Protein AF-A0A4P7XLQ0-F1 (afdb_monomer)

Solvent-accessible surface area (backbone atoms only — not comparable to full-atom values): 9937 Å² total; per-resid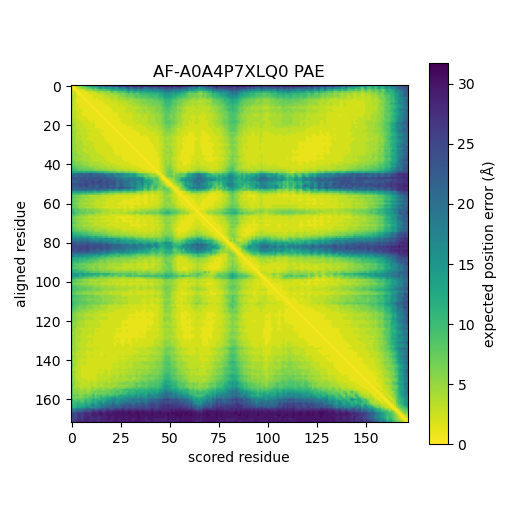ue (Å²): 116,65,70,57,54,50,52,53,50,53,53,48,44,53,52,52,49,54,48,44,53,54,49,52,54,51,50,49,52,54,42,42,54,42,33,49,54,47,52,52,57,50,57,75,38,64,42,92,86,36,90,63,52,70,69,38,72,48,66,48,56,46,77,54,96,94,43,78,45,77,49,46,29,42,46,46,76,41,77,45,96,78,80,74,82,46,67,46,78,47,77,42,80,53,84,66,85,39,95,50,42,72,55,72,74,83,52,71,86,52,42,84,77,46,47,63,50,50,53,55,40,47,55,53,47,24,52,49,46,48,54,49,52,53,41,53,49,53,45,51,52,41,55,52,51,51,54,53,52,53,50,53,50,53,57,47,53,52,50,56,50,45,63,72,69,62,72,68,79,81,81,132

Radius of gyration: 26.68 Å; Cα contacts (8 Å, |Δi|>4): 165; chains: 1; bounding box: 75×33×70 Å

Organism: NCBI:txid2259620

Secondary structure (DSSP, 8-state):
-HHHHHHHHHHHHHHHHHHHHHHHHHHHHHHHHHHHHHHHHHHHT--TTSTTPSP-EEEEEEEETTEEEEEEEEEEEEEPSSSS-PEEEEEEEPP--SSSS--GGGGTT--TTHHHHHHHHHHHHHHHHHHHHHHHHHHHHHHHHHHHHHHHHHHHHHHHHHHHTT-PPPP-

pLDDT: mean 87.75, std 12.36, range [46.69, 98.62]

Mean predicted aligned error: 7.62 Å

Structure (mmCIF, N/CA/C/O backbone):
data_AF-A0A4P7XLQ0-F1
#
_entry.id   AF-A0A4P7XLQ0-F1
#
loop_
_atom_site.group_PDB
_atom_site.id
_atom_site.type_symbol
_atom_site.label_atom_id
_atom_site.label_alt_id
_atom_site.label_comp_id
_atom_site.label_asym_id
_atom_site.label_entity_id
_atom_site.label_seq_id
_atom_site.pdbx_PDB_ins_code
_atom_site.Cartn_x
_atom_site.Cartn_y
_atom_site.Cartn_z
_atom_site.occupancy
_atom_site.B_iso_or_equiv
_atom_site.auth_seq_id
_atom_site.auth_comp_id
_atom_site.auth_asym_id
_atom_site.auth_atom_id
_atom_site.pdbx_PDB_model_num
ATOM 1 N N . MET A 1 1 ? -18.162 -3.224 39.087 1.00 55.09 1 MET A N 1
ATOM 2 C CA . MET A 1 1 ? -17.594 -4.209 38.129 1.00 55.09 1 MET A CA 1
ATOM 3 C C . MET A 1 1 ? -17.728 -3.712 36.685 1.00 55.09 1 MET A C 1
ATOM 5 O O . MET A 1 1 ? -16.783 -3.842 35.920 1.00 55.09 1 MET A O 1
ATOM 9 N N . THR A 1 2 ? -18.842 -3.053 36.358 1.00 66.94 2 THR A N 1
ATOM 10 C CA . THR A 1 2 ? -19.177 -2.385 35.085 1.00 66.94 2 THR A CA 1
ATOM 11 C C . THR A 1 2 ? -18.195 -1.288 34.651 1.00 66.94 2 THR A C 1
ATOM 13 O O . THR A 1 2 ? -17.683 -1.356 33.541 1.00 66.94 2 THR A O 1
ATOM 16 N N . VAL A 1 3 ? -17.823 -0.354 35.540 1.00 73.50 3 VAL A N 1
ATOM 17 C CA . VAL A 1 3 ? -16.858 0.731 35.225 1.00 73.50 3 VAL A CA 1
ATOM 18 C C . VAL A 1 3 ? -15.494 0.192 34.772 1.00 73.50 3 VAL A C 1
ATOM 20 O O . VAL A 1 3 ? -14.871 0.722 33.854 1.00 73.50 3 VAL A O 1
ATOM 23 N N . ARG A 1 4 ? -15.037 -0.906 35.387 1.00 81.44 4 ARG A N 1
ATOM 24 C CA . ARG A 1 4 ? -13.774 -1.554 35.017 1.00 81.44 4 ARG A CA 1
ATOM 25 C C . ARG A 1 4 ? -13.866 -2.207 33.636 1.00 81.44 4 ARG A C 1
ATOM 27 O O . ARG A 1 4 ? -12.984 -1.991 32.821 1.00 81.44 4 ARG A O 1
ATOM 34 N N . ALA A 1 5 ? -14.952 -2.929 33.356 1.00 83.88 5 ALA A N 1
ATOM 35 C CA . ALA A 1 5 ? -15.174 -3.563 32.055 1.00 83.88 5 ALA A CA 1
ATOM 36 C C . ALA A 1 5 ? -15.283 -2.543 30.904 1.00 83.88 5 ALA A C 1
ATOM 38 O O . ALA A 1 5 ? -14.759 -2.784 29.813 1.00 83.88 5 ALA A O 1
ATOM 39 N N . TYR A 1 6 ? -15.917 -1.393 31.155 1.00 84.38 6 TYR A N 1
ATOM 40 C CA . TYR A 1 6 ? -15.974 -0.280 30.206 1.00 84.38 6 TYR A CA 1
ATOM 41 C C . TYR A 1 6 ? -14.576 0.280 29.912 1.00 84.38 6 TYR A C 1
ATOM 43 O O . TYR A 1 6 ? -14.158 0.329 28.756 1.00 84.38 6 TYR A O 1
ATOM 51 N N . SER A 1 7 ? -13.825 0.621 30.964 1.00 86.31 7 SER A N 1
ATOM 52 C CA . SER A 1 7 ? -12.460 1.149 30.847 1.00 86.31 7 SER A CA 1
ATOM 53 C C . SER A 1 7 ? -11.524 0.178 30.115 1.00 86.31 7 SER A C 1
ATOM 55 O O . SER A 1 7 ? -10.802 0.574 29.199 1.00 86.31 7 SER A O 1
ATOM 57 N N . ASP A 1 8 ? -11.597 -1.118 30.433 1.00 91.88 8 ASP A N 1
ATOM 58 C CA . ASP A 1 8 ? -10.804 -2.155 29.765 1.00 91.88 8 ASP A CA 1
ATOM 59 C C . ASP A 1 8 ? -11.144 -2.252 28.262 1.00 91.88 8 ASP A C 1
ATOM 61 O O . ASP A 1 8 ? -10.248 -2.374 27.420 1.00 91.88 8 ASP A O 1
ATOM 65 N N . SER A 1 9 ? -12.428 -2.133 27.904 1.00 92.12 9 SER A N 1
ATOM 66 C CA . SER A 1 9 ? -12.890 -2.148 26.506 1.00 92.12 9 SER A CA 1
ATOM 67 C C . SER A 1 9 ? -12.425 -0.911 25.730 1.00 92.12 9 SER A C 1
ATOM 69 O O . SER A 1 9 ? -11.970 -1.022 24.589 1.00 92.12 9 SER A O 1
ATOM 71 N N . GLU A 1 10 ? -12.475 0.265 26.356 1.00 89.88 10 GLU A N 1
ATOM 72 C CA . GLU A 1 10 ? -11.985 1.515 25.773 1.00 89.88 10 GLU A CA 1
ATOM 73 C C . GLU A 1 10 ? -10.467 1.457 25.526 1.00 89.88 10 GLU A C 1
ATOM 75 O O . GLU A 1 10 ? -9.981 1.802 24.442 1.00 89.88 10 GLU A O 1
ATOM 80 N N . LEU A 1 11 ? -9.703 0.963 26.508 1.00 92.62 11 LEU A N 1
ATOM 81 C CA . LEU A 1 11 ? -8.258 0.764 26.385 1.00 92.62 11 LEU A CA 1
ATOM 82 C C . LEU A 1 11 ? -7.916 -0.207 25.252 1.00 92.62 11 LEU A C 1
ATOM 84 O O . LEU A 1 11 ? -7.006 0.069 24.462 1.00 92.62 11 LEU A O 1
ATOM 88 N N . PHE A 1 12 ? -8.662 -1.308 25.134 1.00 94.31 12 PHE A N 1
ATOM 89 C CA . PHE A 1 12 ? -8.501 -2.267 24.047 1.00 94.31 12 PHE A CA 1
ATOM 90 C C . PHE A 1 12 ? -8.724 -1.616 22.674 1.00 94.31 12 PHE A C 1
ATOM 92 O O . PHE A 1 12 ? -7.849 -1.702 21.808 1.00 94.31 12 PHE A O 1
ATOM 99 N N . LEU A 1 13 ? -9.839 -0.905 22.473 1.00 93.56 13 LEU A N 1
ATOM 100 C CA . LEU A 1 13 ? -10.151 -0.255 21.193 1.00 93.56 13 LEU A CA 1
ATOM 101 C C . LEU A 1 13 ? -9.100 0.797 20.810 1.00 93.56 13 LEU A C 1
ATOM 103 O O . LEU A 1 13 ? -8.630 0.816 19.666 1.00 93.56 13 LEU A O 1
ATOM 107 N N . LYS A 1 14 ? -8.646 1.608 21.775 1.00 90.88 14 LYS A N 1
ATOM 108 C CA . LYS A 1 14 ? -7.555 2.576 21.571 1.00 90.88 14 LYS A CA 1
ATOM 109 C C . LYS A 1 14 ? -6.250 1.885 21.178 1.00 90.88 14 LYS A C 1
ATOM 111 O O . LYS A 1 14 ? -5.543 2.369 20.287 1.00 90.88 14 LYS A O 1
ATOM 116 N N . ALA A 1 15 ? -5.919 0.761 21.814 1.00 94.75 15 ALA A N 1
ATOM 117 C CA . ALA A 1 15 ? -4.728 -0.015 21.487 1.00 94.75 15 ALA A CA 1
ATOM 118 C C . ALA A 1 15 ? -4.804 -0.601 20.070 1.00 94.75 15 ALA A C 1
ATOM 120 O O . ALA A 1 15 ? -3.839 -0.480 19.312 1.00 94.75 15 ALA A O 1
ATOM 121 N N . VAL A 1 16 ? -5.944 -1.175 19.673 1.00 94.94 16 VAL A N 1
ATOM 122 C CA . VAL A 1 16 ? -6.137 -1.694 18.309 1.00 94.94 16 VAL A CA 1
ATOM 123 C C . VAL A 1 16 ? -6.023 -0.564 17.286 1.00 94.94 16 VAL A C 1
ATOM 125 O O . VAL A 1 16 ? -5.239 -0.677 16.343 1.00 94.94 16 VAL A O 1
ATOM 128 N N . HIS A 1 17 ? -6.702 0.568 17.499 1.00 91.50 17 HIS A N 1
ATOM 129 C CA . HIS A 1 17 ? -6.629 1.717 16.594 1.00 91.50 17 HIS A CA 1
ATOM 130 C C . HIS A 1 17 ? -5.182 2.203 16.392 1.00 91.50 17 HIS A C 1
ATOM 132 O O . HIS A 1 17 ? -4.727 2.340 15.252 1.00 91.50 17 HIS A O 1
ATOM 138 N N . ARG A 1 18 ? -4.420 2.388 17.480 1.00 92.00 18 ARG A N 1
ATOM 139 C CA . ARG A 1 18 ? -2.997 2.776 17.416 1.00 92.00 18 ARG A CA 1
ATOM 140 C C . ARG A 1 18 ? -2.153 1.761 16.645 1.00 92.00 18 ARG A C 1
ATOM 142 O O . ARG A 1 18 ? -1.339 2.160 15.811 1.00 92.00 18 ARG A O 1
ATOM 149 N N . ASN A 1 19 ? -2.373 0.466 16.871 1.00 94.56 19 ASN A N 1
ATOM 150 C CA . ASN A 1 19 ? -1.659 -0.585 16.149 1.00 94.56 19 ASN A CA 1
ATOM 151 C C . ASN A 1 19 ? -1.973 -0.575 14.645 1.00 94.56 19 ASN A C 1
ATOM 153 O O . ASN A 1 19 ? -1.054 -0.741 13.849 1.00 94.56 19 ASN A O 1
ATOM 157 N N . THR A 1 20 ? -3.215 -0.284 14.233 1.00 93.06 20 THR A N 1
ATOM 158 C CA . THR A 1 20 ? -3.554 -0.191 12.796 1.00 93.06 20 THR A CA 1
ATOM 159 C C . THR A 1 20 ? -2.827 0.957 12.089 1.00 93.06 20 THR A C 1
ATOM 161 O O . THR A 1 20 ? -2.515 0.864 10.901 1.00 93.06 20 THR A O 1
ATOM 164 N N . ILE A 1 21 ? -2.538 2.055 12.798 1.00 91.38 21 ILE A N 1
ATOM 165 C CA . ILE A 1 21 ? -1.735 3.166 12.268 1.00 91.38 21 ILE A CA 1
ATOM 166 C C . ILE A 1 21 ? -0.283 2.722 12.120 1.00 91.38 21 ILE A C 1
ATOM 168 O O . ILE A 1 21 ? 0.293 2.846 11.040 1.00 91.38 21 ILE A O 1
ATOM 172 N N . LEU A 1 22 ? 0.295 2.167 13.187 1.00 94.62 22 LEU A N 1
ATOM 173 C CA . LEU A 1 22 ? 1.681 1.707 13.188 1.00 94.62 22 LEU A 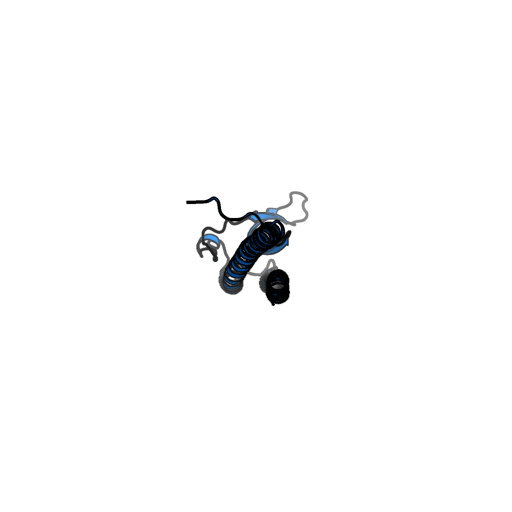CA 1
ATOM 174 C C . LEU A 1 22 ? 1.939 0.671 12.085 1.00 94.62 22 LEU A C 1
ATOM 176 O O . LEU A 1 22 ? 2.945 0.745 11.379 1.00 94.62 22 LEU A O 1
ATOM 180 N N . GLU A 1 23 ? 1.010 -0.261 11.900 1.00 95.69 23 GLU A N 1
ATOM 181 C CA . GLU A 1 23 ? 1.121 -1.299 10.883 1.00 95.69 23 GLU A CA 1
ATOM 182 C C . GLU A 1 23 ? 1.050 -0.721 9.462 1.00 95.69 23 GLU A C 1
ATOM 184 O O . GLU A 1 23 ? 1.835 -1.104 8.594 1.00 95.69 23 GLU A O 1
ATOM 189 N N . GLN A 1 24 ? 0.220 0.299 9.230 1.00 95.25 24 GLN A N 1
ATOM 190 C CA . GLN A 1 24 ? 0.198 1.010 7.951 1.00 95.25 24 GLN A CA 1
ATOM 191 C C . GLN A 1 24 ? 1.532 1.721 7.647 1.00 95.25 24 GLN A C 1
ATOM 193 O O . GLN A 1 24 ? 1.977 1.724 6.496 1.00 95.25 24 GLN A O 1
ATOM 198 N N . HIS A 1 25 ? 2.214 2.272 8.658 1.00 96.00 25 HIS A N 1
ATOM 199 C CA . HIS A 1 25 ? 3.566 2.825 8.495 1.00 96.00 25 HIS A CA 1
ATOM 200 C C . HIS A 1 25 ? 4.602 1.747 8.144 1.00 96.00 25 HIS A C 1
ATOM 202 O O . HIS A 1 25 ? 5.470 1.979 7.300 1.00 96.00 25 HIS A O 1
ATOM 208 N N . ARG A 1 26 ? 4.497 0.549 8.731 1.00 97.56 26 ARG A N 1
ATOM 209 C CA . ARG A 1 26 ? 5.357 -0.592 8.371 1.00 97.56 26 ARG A CA 1
ATOM 210 C C . ARG A 1 26 ? 5.102 -1.051 6.937 1.00 97.56 26 ARG A C 1
ATOM 212 O O . ARG A 1 26 ? 6.053 -1.262 6.188 1.00 97.56 26 ARG A O 1
ATOM 219 N N . TYR A 1 27 ? 3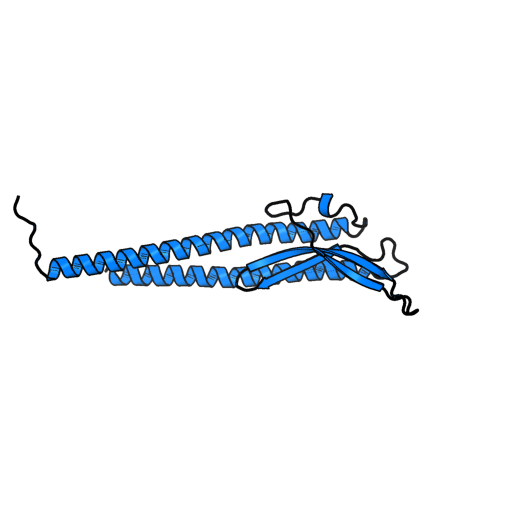.841 -1.117 6.510 1.00 98.00 27 TYR A N 1
ATOM 220 C CA . TYR A 1 27 ? 3.491 -1.417 5.118 1.00 98.00 27 TYR A CA 1
ATOM 221 C C . TYR A 1 27 ? 4.030 -0.366 4.153 1.00 98.00 27 TYR A C 1
ATOM 223 O O . TYR A 1 27 ? 4.542 -0.719 3.092 1.00 98.00 27 TYR A O 1
ATOM 231 N N . PHE A 1 28 ? 3.970 0.915 4.526 1.00 98.31 28 PHE A N 1
ATOM 232 C CA . PHE A 1 28 ? 4.575 1.985 3.740 1.00 98.31 28 PHE A CA 1
ATOM 233 C C . PHE A 1 28 ? 6.086 1.791 3.579 1.00 98.31 28 PHE A C 1
ATOM 235 O O . PHE A 1 28 ? 6.576 1.849 2.453 1.00 98.31 28 PHE A O 1
ATOM 242 N N . TYR A 1 29 ? 6.806 1.485 4.661 1.00 98.31 29 TYR A N 1
ATOM 243 C CA . TYR A 1 29 ? 8.238 1.192 4.594 1.00 98.31 29 TYR A CA 1
ATOM 244 C C . TYR A 1 29 ? 8.535 0.034 3.628 1.00 98.31 29 TYR A C 1
ATOM 246 O O . TYR A 1 29 ? 9.361 0.176 2.728 1.00 98.31 29 TYR A O 1
ATOM 254 N N . ILE A 1 30 ? 7.809 -1.085 3.735 1.00 98.50 30 ILE A N 1
ATOM 255 C CA . ILE A 1 30 ? 7.981 -2.234 2.829 1.00 98.50 30 ILE A CA 1
ATOM 256 C C . ILE A 1 30 ? 7.680 -1.828 1.375 1.00 98.50 30 ILE A C 1
ATOM 258 O O . ILE A 1 30 ? 8.441 -2.166 0.467 1.00 98.50 30 ILE A O 1
ATOM 262 N N . ALA A 1 31 ? 6.620 -1.049 1.141 1.00 98.62 31 ALA A N 1
ATOM 263 C CA . ALA A 1 31 ? 6.288 -0.537 -0.186 1.00 98.62 31 ALA A CA 1
ATOM 264 C C . ALA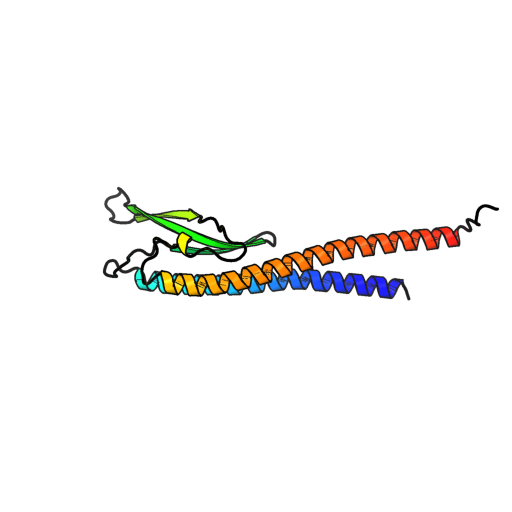 A 1 31 ? 7.399 0.361 -0.760 1.00 98.62 31 ALA A C 1
ATOM 266 O O . ALA A 1 31 ? 7.679 0.293 -1.958 1.00 98.62 31 ALA A O 1
ATOM 267 N N . GLN A 1 32 ? 8.065 1.170 0.071 1.00 98.50 32 GLN A N 1
ATOM 268 C CA . GLN A 1 32 ? 9.225 1.958 -0.353 1.00 98.50 32 GLN A CA 1
ATOM 269 C C . GLN A 1 32 ? 10.398 1.061 -0.747 1.00 98.50 32 GLN A C 1
ATOM 271 O O . GLN A 1 32 ? 10.983 1.285 -1.801 1.00 98.50 32 GLN A O 1
ATOM 276 N N . ARG A 1 33 ? 10.683 -0.008 0.009 1.00 98.56 33 ARG A N 1
ATOM 277 C CA . ARG A 1 33 ? 11.735 -0.974 -0.357 1.00 98.56 33 ARG A CA 1
ATOM 278 C C . ARG A 1 33 ? 11.460 -1.662 -1.697 1.00 98.56 33 ARG A C 1
ATOM 280 O O . ARG A 1 33 ? 12.384 -1.854 -2.483 1.00 98.56 33 ARG A O 1
ATOM 287 N N . LEU A 1 34 ? 10.197 -1.966 -1.999 1.00 98.56 34 LEU A N 1
ATOM 288 C CA . LEU A 1 34 ? 9.789 -2.486 -3.312 1.00 98.56 34 LEU A CA 1
ATOM 289 C C . LEU A 1 34 ? 9.969 -1.450 -4.436 1.00 98.56 34 LEU A C 1
ATOM 291 O O . LEU A 1 34 ? 10.376 -1.812 -5.542 1.00 98.56 34 LEU A O 1
ATOM 295 N N . CYS A 1 35 ? 9.702 -0.167 -4.159 1.00 98.44 35 CYS A N 1
ATOM 296 C CA . CYS A 1 35 ? 10.005 0.916 -5.098 1.00 98.44 35 CYS A CA 1
ATOM 297 C C . CYS A 1 35 ? 11.514 1.037 -5.334 1.00 98.44 35 CYS A C 1
ATOM 299 O O . CYS A 1 35 ? 11.939 1.151 -6.479 1.00 98.44 35 CYS A O 1
ATOM 301 N N . ASP A 1 36 ? 12.319 1.006 -4.271 1.00 98.31 36 ASP A N 1
ATOM 302 C CA . ASP A 1 36 ? 13.778 1.107 -4.350 1.00 98.31 36 ASP A CA 1
ATOM 303 C C . ASP A 1 36 ? 14.357 -0.018 -5.207 1.00 98.31 36 ASP A C 1
ATOM 305 O O . ASP A 1 36 ? 15.171 0.250 -6.090 1.00 98.31 36 ASP A O 1
ATOM 309 N N . PHE A 1 37 ? 13.882 -1.251 -4.996 1.00 97.38 37 PHE A N 1
ATOM 310 C CA . PHE A 1 37 ? 14.234 -2.404 -5.821 1.00 97.38 37 PHE A CA 1
ATOM 311 C C . PHE A 1 37 ? 13.945 -2.141 -7.305 1.00 97.38 37 PHE A C 1
ATOM 313 O O . PHE A 1 37 ? 14.844 -2.283 -8.134 1.00 97.38 37 PHE A O 1
ATOM 320 N N . PHE A 1 38 ? 12.729 -1.695 -7.645 1.00 97.00 38 PHE A N 1
ATOM 321 C CA . PHE A 1 38 ? 12.373 -1.362 -9.028 1.00 97.00 38 PHE A CA 1
ATOM 322 C C . PHE A 1 38 ? 13.307 -0.290 -9.606 1.00 97.00 38 PHE A C 1
ATOM 324 O O . PHE A 1 38 ? 13.851 -0.446 -10.700 1.00 97.00 38 PHE A O 1
ATOM 331 N N . TRP A 1 39 ? 13.533 0.795 -8.859 1.00 95.06 39 TRP A N 1
ATOM 332 C CA . TRP A 1 39 ? 14.366 1.910 -9.305 1.00 95.06 39 TRP A CA 1
ATOM 333 C C . TRP A 1 39 ? 15.841 1.542 -9.434 1.00 95.06 39 TRP A C 1
ATOM 335 O O . TRP A 1 39 ? 16.538 2.106 -10.277 1.00 95.06 39 TRP A O 1
ATOM 345 N N . GLU A 1 40 ? 16.334 0.594 -8.644 1.00 94.00 40 GLU A N 1
ATOM 346 C CA . GLU A 1 40 ? 17.669 0.037 -8.813 1.00 94.00 40 GLU A CA 1
ATOM 347 C C . GLU A 1 40 ? 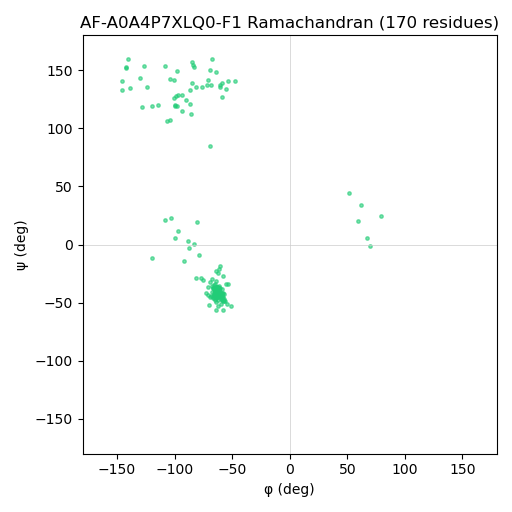17.799 -0.713 -10.143 1.00 94.00 40 GLU 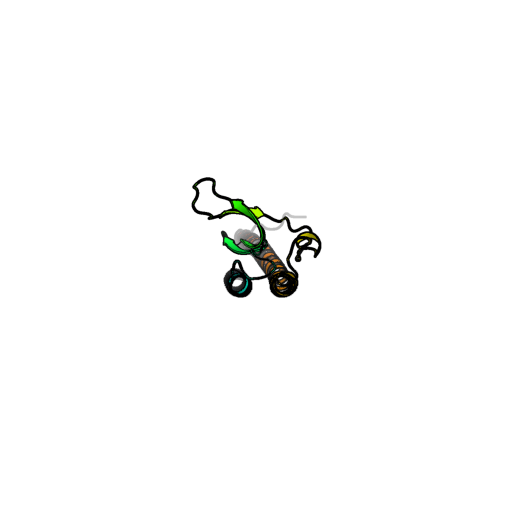A C 1
ATOM 349 O O . GLU A 1 40 ? 18.736 -0.438 -10.894 1.00 94.00 40 GLU A O 1
ATOM 354 N N . GLN A 1 41 ? 16.840 -1.581 -10.481 1.00 92.19 41 GLN A N 1
ATOM 355 C CA . GLN A 1 41 ? 16.846 -2.277 -11.774 1.00 92.19 41 GLN A CA 1
ATOM 356 C C . GLN A 1 41 ? 16.686 -1.296 -12.939 1.00 92.19 41 GLN A C 1
ATOM 358 O O . GLN A 1 41 ? 17.425 -1.378 -13.918 1.00 92.19 41 GLN A O 1
ATOM 363 N N . ASN A 1 42 ? 15.797 -0.308 -12.805 1.00 90.44 42 ASN A N 1
ATOM 364 C CA . ASN A 1 42 ? 15.626 0.746 -13.802 1.00 90.44 42 ASN A CA 1
ATOM 365 C C . ASN A 1 42 ? 16.932 1.524 -14.027 1.00 90.44 42 ASN A C 1
ATOM 367 O O . ASN A 1 42 ? 17.303 1.776 -15.168 1.00 90.44 42 ASN A O 1
ATOM 371 N N . ARG A 1 43 ? 17.679 1.852 -12.960 1.00 87.94 43 ARG A N 1
ATOM 372 C CA . ARG A 1 43 ? 18.983 2.533 -13.063 1.00 87.94 43 ARG A CA 1
ATOM 373 C C . ARG A 1 43 ? 20.040 1.714 -13.801 1.00 87.94 43 ARG A C 1
ATOM 375 O O . ARG A 1 43 ? 20.811 2.311 -14.546 1.00 87.94 43 ARG A O 1
ATOM 382 N N . LYS A 1 44 ? 20.060 0.388 -13.638 1.00 86.62 44 LYS A N 1
ATOM 383 C CA . LYS A 1 44 ? 20.990 -0.502 -14.363 1.00 86.62 44 LYS A CA 1
ATOM 384 C C . LYS A 1 44 ? 20.784 -0.452 -15.882 1.00 86.62 44 LYS A C 1
ATOM 386 O O . LYS A 1 44 ? 21.736 -0.651 -16.622 1.00 86.62 44 LYS A O 1
ATOM 391 N N . HIS A 1 45 ? 19.581 -0.090 -16.331 1.00 79.75 45 HIS A N 1
ATOM 392 C CA . HIS A 1 45 ? 19.203 -0.001 -17.744 1.00 79.75 45 HIS A CA 1
ATOM 393 C C . HIS A 1 45 ? 19.150 1.450 -18.268 1.00 79.75 45 HIS A C 1
ATOM 395 O O . HIS A 1 45 ? 18.464 1.733 -19.244 1.00 79.75 45 HIS A O 1
ATOM 401 N N . ARG A 1 46 ? 19.856 2.400 -17.624 1.00 71.88 46 ARG A N 1
ATOM 402 C CA . ARG A 1 46 ? 19.913 3.823 -18.036 1.00 71.88 46 ARG A CA 1
ATOM 403 C C . ARG A 1 46 ? 21.016 4.168 -19.049 1.00 71.88 46 ARG A C 1
ATOM 405 O O . ARG A 1 46 ? 21.190 5.347 -19.358 1.00 71.88 46 ARG A O 1
ATOM 412 N N . GLY A 1 47 ? 21.783 3.196 -19.535 1.00 65.81 47 GLY A N 1
ATOM 413 C CA . GLY A 1 47 ? 22.800 3.438 -20.558 1.00 65.81 47 GLY A CA 1
ATOM 414 C C . GLY A 1 47 ? 22.167 3.621 -21.938 1.00 65.81 47 GLY A C 1
ATOM 415 O O . GLY A 1 47 ? 21.322 2.828 -22.329 1.00 65.81 47 GLY A O 1
ATOM 416 N N . VAL A 1 48 ? 22.610 4.622 -22.705 1.00 61.38 48 VAL A N 1
ATOM 417 C CA . VAL A 1 48 ? 22.165 4.846 -24.102 1.00 61.38 48 VAL A CA 1
ATOM 418 C C . VAL A 1 48 ? 22.504 3.663 -25.022 1.00 61.38 48 VAL A C 1
ATOM 420 O O . VAL A 1 48 ? 21.897 3.493 -26.071 1.00 61.38 48 VAL A O 1
ATOM 423 N N . SER A 1 49 ? 23.478 2.846 -24.618 1.00 61.44 49 SER A N 1
ATOM 424 C CA . SER A 1 49 ? 23.890 1.609 -25.281 1.00 61.44 49 SER A CA 1
ATOM 425 C C . SER A 1 49 ? 23.101 0.373 -24.831 1.00 61.44 49 SER A C 1
ATOM 427 O O . SER A 1 49 ? 23.345 -0.718 -25.342 1.00 61.44 49 SER A O 1
ATOM 429 N N . THR A 1 50 ? 22.180 0.503 -23.871 1.00 57.56 50 THR A N 1
ATOM 430 C CA . THR A 1 50 ? 21.383 -0.618 -23.363 1.00 57.56 50 THR A CA 1
ATOM 431 C C . THR A 1 50 ? 20.094 -0.761 -24.186 1.00 57.56 50 THR A C 1
ATOM 433 O O . THR A 1 50 ? 19.324 0.197 -24.271 1.00 57.56 50 THR A O 1
ATOM 436 N N . PRO A 1 51 ? 19.811 -1.935 -24.784 1.00 55.19 51 PRO A N 1
ATOM 437 C CA . PRO A 1 51 ? 18.529 -2.190 -25.440 1.00 55.19 51 PRO A CA 1
ATOM 438 C C . PRO A 1 51 ? 17.348 -1.958 -24.482 1.00 55.19 51 PRO A C 1
ATOM 440 O O . PRO A 1 51 ? 17.375 -2.410 -23.338 1.00 55.19 51 PRO A O 1
ATOM 443 N N . GLY A 1 52 ? 16.311 -1.249 -24.939 1.00 61.41 52 GLY A N 1
ATOM 444 C CA . GLY A 1 52 ? 15.170 -0.870 -24.093 1.00 61.41 52 GLY A CA 1
ATOM 445 C C . GLY A 1 52 ? 15.427 0.341 -23.186 1.00 61.41 52 GLY A C 1
ATOM 446 O O . GLY A 1 52 ? 14.805 0.464 -22.129 1.00 61.41 52 GLY A O 1
ATOM 447 N N . TYR A 1 53 ? 16.371 1.207 -23.570 1.00 68.06 53 TYR A N 1
ATOM 448 C CA . TYR A 1 53 ? 16.562 2.524 -22.971 1.00 68.06 53 TYR A CA 1
ATOM 449 C C . TYR A 1 53 ? 15.645 3.583 -23.613 1.00 68.06 53 TYR A C 1
ATOM 451 O O . TYR A 1 53 ? 15.591 3.661 -24.843 1.00 68.06 53 TYR A O 1
ATOM 459 N N . PRO A 1 54 ? 15.047 4.493 -22.819 1.00 73.38 54 PRO A N 1
ATOM 460 C CA . PRO A 1 54 ? 14.907 4.459 -21.360 1.00 73.38 54 PRO A CA 1
ATOM 461 C C . PRO A 1 54 ? 13.710 3.606 -20.909 1.00 73.38 54 PRO A C 1
ATOM 463 O O . PRO A 1 54 ? 12.696 3.538 -21.592 1.00 73.38 54 PRO A O 1
ATOM 466 N N . GLY A 1 55 ? 13.777 3.042 -19.697 1.00 84.31 55 GLY A N 1
ATOM 467 C CA . GLY A 1 55 ? 12.610 2.411 -19.073 1.00 84.31 55 GLY A CA 1
ATOM 468 C C . GLY A 1 55 ? 11.456 3.398 -18.908 1.00 84.31 55 GLY A C 1
ATOM 469 O O . GLY A 1 55 ? 11.625 4.480 -18.328 1.00 84.31 55 GLY A O 1
ATOM 470 N N . HIS A 1 56 ? 10.285 3.020 -19.409 1.00 90.31 56 HIS A N 1
ATOM 471 C CA . HIS A 1 56 ? 9.113 3.877 -19.451 1.00 90.31 56 HIS A CA 1
ATOM 472 C C . HIS A 1 56 ? 8.223 3.736 -18.224 1.00 90.31 56 HIS A C 1
ATOM 474 O O . HIS A 1 56 ? 7.396 4.606 -17.993 1.00 90.31 56 HIS A O 1
ATOM 480 N N . TYR A 1 57 ? 8.372 2.713 -17.391 1.00 95.62 57 TYR A N 1
ATOM 481 C CA . TYR A 1 57 ? 7.528 2.577 -16.207 1.00 95.62 57 TYR A CA 1
ATOM 482 C C . TYR A 1 57 ? 8.209 3.107 -14.947 1.00 95.62 57 TYR A C 1
ATOM 484 O O . TYR A 1 57 ? 9.431 3.099 -14.792 1.00 95.62 57 TYR A O 1
ATOM 492 N N . GLY A 1 58 ? 7.389 3.603 -14.027 1.00 96.12 58 GLY A N 1
ATOM 493 C CA . GLY A 1 58 ? 7.802 4.006 -12.694 1.00 96.12 58 GLY A CA 1
ATOM 494 C C . GLY A 1 58 ? 6.745 3.651 -11.663 1.00 96.12 58 GLY A C 1
ATOM 495 O O . GLY A 1 58 ? 5.552 3.608 -11.962 1.00 96.12 58 GLY A O 1
ATOM 496 N N . CYS A 1 59 ? 7.184 3.418 -10.432 1.00 97.81 59 CYS A N 1
ATOM 497 C CA . CYS A 1 59 ? 6.301 3.170 -9.302 1.00 97.81 59 CYS A CA 1
ATOM 498 C C . CYS A 1 59 ? 6.598 4.103 -8.131 1.00 97.81 59 CYS A C 1
ATOM 500 O O . CYS A 1 59 ? 7.727 4.576 -7.946 1.00 97.81 59 CYS A O 1
ATOM 502 N N . ARG A 1 60 ? 5.574 4.341 -7.309 1.00 97.56 60 ARG A N 1
ATOM 503 C CA . ARG A 1 60 ? 5.686 5.114 -6.073 1.00 97.56 60 ARG A CA 1
ATOM 504 C C . ARG A 1 60 ? 4.743 4.572 -5.003 1.00 97.56 60 ARG A C 1
ATOM 506 O O . ARG A 1 60 ? 3.587 4.254 -5.280 1.00 97.56 60 ARG A O 1
ATOM 513 N N . ALA A 1 61 ? 5.243 4.552 -3.773 1.00 98.12 61 ALA A N 1
ATOM 514 C CA . ALA A 1 61 ? 4.450 4.436 -2.562 1.00 98.12 61 ALA A CA 1
ATOM 515 C C . ALA A 1 61 ? 4.278 5.823 -1.926 1.00 98.12 61 ALA A C 1
ATOM 517 O O . ALA A 1 61 ? 5.209 6.633 -1.923 1.00 98.12 61 ALA A O 1
ATOM 518 N N . ARG A 1 62 ? 3.095 6.105 -1.384 1.00 97.19 62 ARG A N 1
ATOM 519 C CA . ARG A 1 62 ? 2.772 7.346 -0.676 1.00 97.19 62 ARG A CA 1
ATOM 520 C C . ARG A 1 62 ? 1.937 7.018 0.552 1.00 97.19 62 ARG A C 1
ATOM 522 O O . ARG A 1 62 ? 0.974 6.271 0.445 1.00 97.19 62 ARG A O 1
ATOM 529 N N . LEU A 1 63 ? 2.274 7.623 1.683 1.00 96.69 63 LEU A N 1
ATOM 530 C CA . LEU A 1 63 ? 1.437 7.639 2.874 1.00 96.69 63 LEU A CA 1
ATOM 531 C C . LEU A 1 63 ? 1.115 9.097 3.202 1.00 96.69 63 LEU A C 1
ATOM 533 O O . LEU A 1 63 ? 2.025 9.902 3.394 1.00 96.69 63 LEU A O 1
ATOM 537 N N . ARG A 1 64 ? -0.169 9.454 3.203 1.00 93.88 64 ARG A N 1
ATOM 538 C CA . ARG A 1 64 ? -0.642 10.793 3.574 1.00 93.88 64 ARG A CA 1
ATOM 539 C C . ARG A 1 64 ? -1.985 10.667 4.274 1.00 93.88 64 ARG A C 1
ATOM 541 O O . ARG A 1 64 ? -2.844 9.969 3.756 1.00 93.88 64 ARG A O 1
ATOM 548 N N . ASP A 1 65 ? -2.168 11.337 5.409 1.00 89.06 65 ASP A N 1
ATOM 549 C CA . ASP A 1 65 ? -3.451 11.389 6.126 1.00 89.06 65 ASP A CA 1
ATOM 550 C C . ASP A 1 65 ? -4.047 9.982 6.372 1.00 89.06 65 ASP A C 1
ATOM 552 O O . ASP A 1 65 ? -5.222 9.732 6.122 1.00 89.06 65 ASP A O 1
ATOM 556 N N . ASN A 1 66 ? -3.209 9.024 6.804 1.00 85.19 66 ASN A N 1
ATOM 557 C CA . ASN A 1 66 ? -3.556 7.598 6.975 1.00 85.19 66 ASN A CA 1
ATOM 558 C C . ASN A 1 66 ? -4.050 6.878 5.700 1.00 85.19 66 ASN A C 1
ATOM 560 O O . ASN A 1 66 ? -4.692 5.824 5.756 1.00 85.19 66 ASN A O 1
ATOM 564 N N . LYS A 1 67 ? -3.744 7.433 4.526 1.00 92.69 67 LYS A N 1
ATOM 565 C CA . LYS A 1 67 ? -4.014 6.834 3.223 1.00 92.69 67 LYS A CA 1
ATOM 566 C C . LYS A 1 67 ? -2.710 6.332 2.614 1.00 92.69 67 LYS A C 1
ATOM 568 O O . LYS A 1 67 ? -1.882 7.119 2.153 1.00 92.69 67 LYS A O 1
ATOM 573 N N . LEU A 1 68 ? -2.540 5.012 2.624 1.00 96.44 68 LEU A N 1
ATOM 574 C CA . LEU A 1 68 ? -1.445 4.326 1.945 1.00 96.44 68 LEU A CA 1
ATOM 575 C C . LEU A 1 68 ? -1.823 4.028 0.487 1.00 96.44 68 LEU A C 1
ATOM 577 O O . LEU A 1 68 ? -2.781 3.307 0.207 1.00 96.44 68 LEU A O 1
ATOM 581 N N . GLU A 1 69 ? -1.041 4.556 -0.447 1.00 95.94 69 GLU A N 1
ATOM 582 C CA . GLU A 1 69 ? -1.209 4.382 -1.886 1.00 95.94 69 GLU A CA 1
ATOM 583 C C . GLU A 1 69 ? 0.069 3.812 -2.506 1.00 95.94 69 GLU A C 1
ATOM 585 O O . GLU A 1 69 ? 1.173 4.264 -2.219 1.00 95.94 69 GLU A O 1
ATOM 590 N N . MET A 1 70 ? -0.086 2.829 -3.392 1.00 97.94 70 MET A N 1
ATOM 591 C CA . MET A 1 70 ? 0.991 2.284 -4.223 1.00 97.94 70 MET A CA 1
ATOM 592 C C . MET A 1 70 ? 0.508 2.293 -5.665 1.00 97.94 70 MET A C 1
ATOM 594 O O . MET A 1 70 ? -0.493 1.632 -5.982 1.00 97.94 70 MET A O 1
ATOM 598 N N . PHE A 1 71 ? 1.191 3.028 -6.532 1.00 97.12 71 PHE A N 1
ATOM 599 C CA . PHE A 1 71 ? 0.739 3.259 -7.898 1.00 97.12 71 PHE A CA 1
ATOM 600 C C . PHE A 1 71 ? 1.876 3.238 -8.913 1.00 97.12 71 PHE A C 1
ATOM 602 O O . PHE A 1 71 ? 3.048 3.418 -8.571 1.00 97.12 71 PHE A O 1
ATOM 609 N N . TRP A 1 72 ? 1.477 3.023 -10.163 1.00 98.06 72 TRP A N 1
ATOM 610 C CA . TRP A 1 72 ? 2.344 3.029 -11.330 1.00 98.06 72 TRP A CA 1
ATOM 611 C C . TRP A 1 72 ? 2.085 4.271 -12.180 1.00 98.06 72 TRP A C 1
ATOM 613 O O . TRP A 1 72 ? 0.995 4.848 -12.169 1.00 98.06 72 TRP A O 1
ATOM 623 N N . PHE A 1 73 ? 3.105 4.685 -12.914 1.00 97.19 73 PHE A N 1
ATOM 624 C CA . PHE A 1 73 ? 3.038 5.757 -13.893 1.00 97.19 73 PHE A CA 1
ATOM 625 C C . PHE A 1 73 ? 3.901 5.418 -15.110 1.00 97.19 73 PHE A C 1
ATOM 627 O O . PHE A 1 73 ? 4.881 4.678 -15.003 1.00 97.19 73 PHE A O 1
ATOM 634 N N . TYR A 1 74 ? 3.522 5.965 -16.260 1.00 95.50 74 TYR A N 1
ATOM 635 C CA . TYR A 1 74 ? 4.255 5.870 -17.514 1.00 95.50 74 TYR A CA 1
ATOM 636 C C . TYR A 1 74 ? 5.037 7.164 -17.756 1.00 95.50 74 TYR A C 1
ATOM 638 O O . TYR A 1 74 ? 4.477 8.255 -17.737 1.00 95.50 74 TYR A O 1
ATOM 646 N N . ASN A 1 75 ? 6.333 7.050 -17.985 1.00 93.19 75 ASN A N 1
ATOM 647 C CA . ASN A 1 75 ? 7.265 8.123 -18.263 1.00 93.19 75 ASN A CA 1
ATOM 648 C C . ASN A 1 75 ? 7.403 8.302 -19.772 1.00 93.19 75 ASN A C 1
ATOM 650 O O . ASN A 1 75 ? 7.924 7.449 -20.490 1.00 93.19 75 ASN A O 1
ATOM 654 N N . GLU A 1 76 ? 6.961 9.454 -20.245 1.00 90.00 76 GLU A N 1
ATOM 655 C CA . GLU A 1 76 ? 7.197 9.928 -21.596 1.00 90.00 76 GLU A CA 1
ATOM 656 C C . GLU A 1 76 ? 8.448 10.814 -21.604 1.00 90.00 76 GLU A C 1
ATOM 658 O O . GLU A 1 76 ? 8.568 11.752 -20.810 1.00 90.00 76 GLU A O 1
ATOM 663 N N . PHE A 1 77 ? 9.384 10.521 -22.504 1.00 87.06 77 PHE A N 1
ATOM 664 C CA . PHE A 1 77 ? 10.634 11.259 -22.650 1.00 87.06 77 PHE A CA 1
ATOM 665 C C . PHE A 1 77 ? 10.532 12.161 -23.877 1.00 87.06 77 PHE A C 1
ATOM 667 O O . PHE A 1 77 ? 10.564 11.686 -25.007 1.00 87.06 77 PHE A O 1
ATOM 674 N N . LYS A 1 78 ? 10.405 13.472 -23.660 1.00 84.62 78 LYS A N 1
ATOM 675 C CA . LYS A 1 78 ? 10.394 14.473 -24.735 1.00 84.62 78 LYS A CA 1
ATOM 676 C C . LYS A 1 78 ? 11.767 15.106 -24.857 1.00 84.62 78 LYS A C 1
ATOM 678 O O . LYS A 1 78 ? 12.305 15.582 -23.858 1.00 84.62 78 LYS A O 1
ATOM 683 N N . GLN A 1 79 ? 12.334 15.129 -26.057 1.00 80.75 79 GLN A N 1
ATOM 684 C CA . GLN A 1 79 ? 13.601 15.815 -26.298 1.00 80.75 79 GLN A CA 1
ATOM 685 C C . GLN A 1 79 ? 13.467 17.304 -25.943 1.00 80.75 79 GLN A C 1
ATOM 687 O O . GLN A 1 79 ? 12.430 17.924 -26.189 1.00 80.75 79 GLN A O 1
ATOM 692 N N . LYS A 1 80 ? 14.492 17.875 -25.307 1.00 79.94 80 LYS A N 1
ATOM 693 C CA . LYS A 1 80 ? 14.552 19.318 -25.074 1.00 79.94 80 LYS A CA 1
ATOM 694 C C . LYS A 1 80 ? 15.050 20.018 -26.335 1.00 79.94 80 LYS A C 1
ATOM 696 O O . LYS A 1 80 ? 16.053 19.615 -26.915 1.00 79.94 80 LYS A O 1
ATOM 701 N N . ASN A 1 81 ? 14.391 21.115 -26.700 1.00 75.81 81 ASN A N 1
ATOM 702 C CA . ASN A 1 81 ? 14.755 21.946 -27.854 1.00 75.81 81 ASN A CA 1
ATOM 703 C C . ASN A 1 81 ? 15.922 22.913 -27.553 1.00 75.81 81 ASN A C 1
ATOM 705 O O . ASN A 1 81 ? 16.089 23.910 -28.243 1.00 75.81 81 ASN A O 1
ATOM 709 N N . ASP A 1 82 ? 16.711 22.652 -26.506 1.00 79.56 82 ASP A N 1
ATOM 710 C CA . ASP A 1 82 ? 17.793 23.519 -26.014 1.00 79.56 82 ASP A CA 1
ATOM 711 C C . ASP A 1 82 ? 19.183 23.112 -26.542 1.00 79.56 82 ASP A C 1
ATOM 713 O O . ASP A 1 82 ? 20.201 23.563 -26.024 1.00 79.56 82 ASP A O 1
ATOM 717 N N . GLY A 1 83 ? 19.242 22.213 -27.531 1.00 68.94 83 GLY A N 1
ATOM 718 C CA . GLY A 1 83 ? 20.493 21.707 -28.108 1.00 68.94 83 GLY A CA 1
ATOM 719 C C . GLY A 1 83 ? 21.315 20.802 -27.178 1.00 68.94 83 GLY A C 1
ATOM 720 O O . GLY A 1 83 ? 22.340 20.277 -27.597 1.00 68.94 83 GLY A O 1
ATOM 721 N N . SER A 1 84 ? 20.872 20.561 -25.935 1.00 72.88 84 SER A N 1
ATOM 722 C CA . SER A 1 84 ? 21.643 19.807 -24.932 1.00 72.88 84 SER A CA 1
ATOM 723 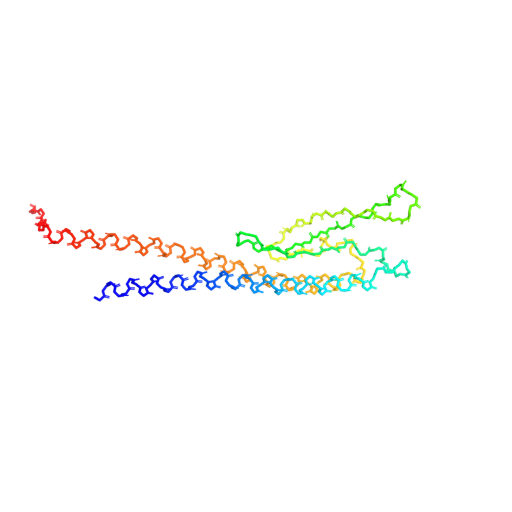C C . SER A 1 84 ? 21.601 18.284 -25.104 1.00 72.88 84 SER A C 1
ATOM 725 O O . SER A 1 84 ? 22.273 17.566 -24.363 1.00 72.88 84 SER A O 1
ATOM 727 N N . GLY A 1 85 ? 20.749 17.775 -26.002 1.00 69.06 85 GLY A N 1
ATOM 728 C CA . GLY A 1 85 ? 20.485 16.339 -26.160 1.00 69.06 85 GLY A CA 1
ATOM 729 C C . GLY A 1 85 ? 19.765 15.691 -24.966 1.00 69.06 85 GLY A C 1
ATOM 730 O O . GLY A 1 85 ? 19.578 14.475 -24.937 1.00 69.06 85 GLY A O 1
ATOM 731 N N . LYS A 1 86 ? 19.350 16.476 -23.961 1.00 74.88 86 LYS A N 1
ATOM 732 C CA . LYS A 1 86 ? 18.659 15.975 -22.764 1.00 74.88 86 LYS A CA 1
ATOM 733 C C . LYS A 1 86 ? 17.161 15.817 -23.018 1.00 74.88 86 LYS A C 1
ATOM 735 O O . LYS A 1 86 ? 16.564 16.531 -23.817 1.00 74.88 86 LYS A O 1
ATOM 740 N N . HIS A 1 87 ? 16.534 14.920 -22.263 1.00 78.88 87 HIS A N 1
ATOM 741 C CA . HIS A 1 87 ? 15.090 14.700 -22.305 1.00 78.88 87 HIS A CA 1
ATOM 742 C C . HIS A 1 87 ? 14.403 15.336 -21.087 1.00 78.88 87 HIS A C 1
ATOM 744 O O . HIS A 1 87 ? 14.929 15.325 -19.971 1.00 78.88 87 HIS A O 1
ATOM 750 N N . ARG A 1 88 ? 13.210 15.897 -21.291 1.00 84.94 88 ARG A N 1
ATOM 751 C CA . ARG A 1 88 ? 12.228 16.183 -20.243 1.00 84.94 88 ARG A CA 1
ATOM 752 C C . ARG A 1 88 ? 11.383 14.931 -20.027 1.00 84.94 88 ARG A C 1
ATOM 754 O O . ARG A 1 88 ? 10.876 14.364 -20.989 1.00 84.94 88 ARG A O 1
ATOM 761 N N . VAL A 1 89 ? 11.195 14.544 -18.770 1.00 87.19 89 VAL A N 1
ATOM 762 C CA . VAL A 1 89 ? 10.325 13.421 -18.400 1.00 87.19 89 VAL A CA 1
ATOM 763 C C . VAL A 1 89 ? 8.953 13.950 -17.993 1.00 87.19 89 VAL A C 1
ATOM 765 O O . VAL A 1 89 ? 8.861 14.859 -17.165 1.00 87.19 89 VAL A O 1
ATOM 768 N N . ILE A 1 90 ? 7.896 13.394 -18.579 1.00 90.12 90 ILE A N 1
ATOM 769 C CA . ILE A 1 90 ? 6.500 13.626 -18.198 1.00 90.12 90 ILE A CA 1
ATOM 770 C C . ILE A 1 90 ? 5.946 12.305 -17.670 1.00 90.12 90 ILE A C 1
ATOM 772 O O . ILE A 1 90 ? 5.938 11.310 -18.388 1.00 90.12 90 ILE A O 1
ATOM 776 N N . SER A 1 91 ? 5.499 12.288 -16.416 1.00 93.44 91 SER A N 1
ATOM 777 C CA . SER A 1 91 ? 4.945 11.088 -15.782 1.00 93.44 91 SER A CA 1
ATOM 778 C C . SER A 1 91 ? 3.419 11.096 -15.836 1.00 93.44 91 SER A C 1
ATOM 780 O O . SER A 1 91 ? 2.771 11.962 -15.249 1.00 93.44 91 SER A O 1
ATOM 782 N N . HIS A 1 92 ? 2.851 10.097 -16.500 1.00 95.75 92 HIS A N 1
ATOM 783 C CA . HIS A 1 92 ? 1.419 9.878 -16.668 1.00 95.75 92 HIS A CA 1
ATOM 784 C C . HIS A 1 92 ? 0.934 8.824 -15.680 1.00 95.75 92 HIS A C 1
ATOM 786 O O . HIS A 1 92 ? 1.398 7.686 -15.706 1.00 95.75 92 HIS A O 1
ATOM 792 N N . TYR A 1 93 ? 0.008 9.186 -14.795 1.00 95.38 93 TYR A N 1
ATOM 793 C CA . TYR A 1 93 ? -0.586 8.233 -13.858 1.00 95.38 93 TYR A CA 1
ATOM 794 C C . TYR A 1 93 ? -1.315 7.107 -14.603 1.00 95.38 93 TYR A C 1
ATOM 796 O O . TYR A 1 93 ? -2.072 7.370 -15.536 1.00 95.38 93 TYR A O 1
ATOM 804 N N . ILE A 1 94 ? -1.115 5.862 -14.164 1.00 95.81 94 ILE A N 1
ATOM 805 C CA . ILE A 1 94 ? -1.830 4.706 -14.705 1.00 95.81 94 ILE A CA 1
ATOM 806 C C . ILE A 1 94 ? -2.971 4.363 -13.744 1.00 95.81 94 ILE A C 1
ATOM 808 O O . ILE A 1 94 ? -2.707 4.061 -12.578 1.00 95.81 94 ILE A O 1
ATOM 812 N N . PRO A 1 95 ? -4.238 4.385 -14.186 1.00 92.31 95 PRO A N 1
ATOM 813 C CA . PRO A 1 95 ? -5.344 3.962 -13.344 1.00 92.31 95 PRO A CA 1
ATOM 814 C C . PRO A 1 95 ? -5.282 2.454 -13.087 1.00 92.31 95 PRO A C 1
ATOM 816 O O . PRO A 1 95 ? -5.037 1.650 -13.989 1.00 92.31 95 PRO A O 1
ATOM 819 N N . ARG A 1 96 ? -5.530 2.058 -11.836 1.00 92.56 96 ARG A N 1
ATOM 820 C CA . ARG A 1 96 ? -5.679 0.648 -11.474 1.00 92.56 96 ARG A CA 1
ATOM 821 C C . ARG A 1 96 ? -7.125 0.218 -11.704 1.00 92.56 96 ARG A C 1
ATOM 823 O O . ARG A 1 96 ? -8.011 0.644 -10.975 1.00 92.56 96 ARG A O 1
ATOM 830 N N . GLU A 1 97 ? -7.341 -0.648 -12.684 1.00 85.19 97 GLU A N 1
ATOM 831 C CA . GLU A 1 97 ? -8.668 -1.212 -12.983 1.00 85.19 97 GLU A CA 1
ATOM 832 C C . GLU A 1 97 ? -9.025 -2.396 -12.063 1.00 85.19 97 GLU A C 1
ATOM 834 O O . GLU A 1 97 ? -10.191 -2.625 -11.759 1.00 85.19 97 GLU A O 1
ATOM 839 N N . GLY A 1 98 ? -8.023 -3.138 -11.578 1.00 84.50 98 GLY A N 1
ATOM 840 C CA . GLY A 1 98 ? -8.217 -4.233 -10.628 1.00 84.50 98 GLY A CA 1
ATOM 841 C C . GLY A 1 98 ? -8.276 -3.768 -9.167 1.00 84.50 98 GLY A C 1
ATOM 842 O O . GLY A 1 98 ? -7.711 -2.740 -8.784 1.00 84.50 98 GLY A O 1
ATOM 843 N N . LYS A 1 99 ? -8.908 -4.571 -8.298 1.00 90.00 99 LYS A N 1
ATOM 844 C CA . LYS A 1 99 ? -9.083 -4.234 -6.870 1.00 90.00 99 LYS A CA 1
ATOM 845 C C . LYS A 1 99 ? -7.740 -3.990 -6.166 1.00 90.00 99 LYS A C 1
ATOM 847 O O . LYS A 1 99 ? -7.492 -2.903 -5.642 1.00 90.00 99 LYS A O 1
ATOM 852 N N . TYR A 1 100 ? -6.848 -4.980 -6.225 1.00 96.12 100 TYR A N 1
ATOM 853 C CA . TYR A 1 100 ? -5.541 -4.941 -5.556 1.00 96.12 100 TYR A CA 1
ATOM 854 C C . TYR A 1 100 ? -4.351 -5.050 -6.503 1.00 96.12 100 TYR A C 1
ATOM 856 O O . TYR A 1 100 ? -3.234 -4.790 -6.069 1.00 96.12 100 TYR A O 1
ATOM 864 N N . ARG A 1 101 ? -4.568 -5.393 -7.775 1.00 95.25 101 ARG A N 1
ATOM 865 C CA . ARG A 1 101 ? -3.502 -5.597 -8.759 1.00 95.25 101 ARG A CA 1
ATOM 866 C C . ARG A 1 101 ? -3.776 -4.811 -10.037 1.00 95.25 101 ARG A C 1
ATOM 868 O O . ARG A 1 101 ? -4.925 -4.712 -10.463 1.00 95.25 101 ARG A O 1
ATOM 875 N N . TYR A 1 102 ? -2.734 -4.275 -10.655 1.00 96.44 102 TYR A N 1
ATOM 876 C CA . TYR A 1 102 ? -2.781 -3.805 -12.038 1.00 96.44 102 TYR A CA 1
ATOM 877 C C . TYR A 1 102 ? -2.843 -5.004 -12.995 1.00 96.44 102 TYR A C 1
ATOM 879 O O . TYR A 1 102 ? -2.133 -5.996 -12.819 1.00 96.44 102 TYR A O 1
ATOM 887 N N . HIS A 1 103 ? -3.688 -4.927 -14.023 1.00 93.75 103 HIS A N 1
ATOM 888 C CA . HIS A 1 103 ? -3.708 -5.943 -15.075 1.00 93.75 103 HIS A CA 1
ATOM 889 C C . HIS A 1 103 ? -2.434 -5.872 -15.919 1.00 93.75 103 HIS A C 1
ATOM 891 O O . HIS A 1 103 ? -1.908 -4.788 -16.157 1.00 93.75 103 HIS A O 1
ATOM 897 N N . LYS A 1 104 ? -1.993 -7.014 -16.465 1.00 91.38 104 LYS A N 1
ATOM 898 C CA . LYS A 1 104 ? -0.812 -7.081 -17.347 1.00 91.38 104 LYS A CA 1
ATOM 899 C C . LYS A 1 104 ? -0.897 -6.098 -18.525 1.00 91.38 104 LYS A C 1
ATOM 901 O O . LYS A 1 104 ? 0.105 -5.491 -18.879 1.00 91.38 104 LYS A O 1
ATOM 906 N N . ARG A 1 105 ? -2.104 -5.850 -19.056 1.00 93.25 105 ARG A N 1
ATOM 907 C CA . ARG A 1 105 ? -2.350 -4.878 -20.141 1.00 93.25 105 ARG A CA 1
ATOM 908 C C . ARG A 1 105 ? -1.917 -3.441 -19.822 1.00 93.25 105 ARG A C 1
ATOM 910 O O . ARG A 1 105 ? -1.561 -2.708 -20.742 1.00 93.25 105 ARG A O 1
ATOM 917 N N . ALA A 1 106 ? -1.899 -3.051 -18.544 1.00 94.94 106 ALA A N 1
ATOM 918 C CA . ALA A 1 106 ? -1.415 -1.738 -18.108 1.00 94.94 106 ALA A CA 1
ATOM 919 C C . ALA A 1 106 ? 0.087 -1.545 -18.403 1.00 94.94 106 ALA A C 1
ATOM 921 O O . ALA A 1 106 ? 0.562 -0.418 -18.545 1.00 94.94 106 ALA A O 1
ATOM 922 N N . PHE A 1 107 ? 0.816 -2.654 -18.550 1.00 95.81 107 PHE A N 1
ATOM 923 C CA . PHE A 1 107 ? 2.249 -2.720 -18.820 1.00 95.81 107 PHE A CA 1
ATOM 924 C C . PHE A 1 107 ? 2.557 -3.188 -20.250 1.00 95.81 107 PHE A C 1
ATOM 926 O O . PHE A 1 107 ? 3.647 -3.669 -20.523 1.00 95.81 107 PHE A O 1
ATOM 933 N N . SER A 1 108 ? 1.604 -3.058 -21.178 1.00 93.38 108 SER A N 1
ATOM 934 C CA . SER A 1 108 ? 1.746 -3.524 -22.570 1.00 93.38 108 SER A CA 1
ATOM 935 C C . SER A 1 108 ? 2.887 -2.869 -23.355 1.00 93.38 108 SER A C 1
ATOM 937 O O . SER A 1 108 ? 3.302 -3.411 -24.372 1.00 93.38 108 SER A O 1
ATOM 939 N N . ARG A 1 109 ? 3.393 -1.718 -22.897 1.00 91.94 109 ARG A N 1
ATOM 940 C CA . ARG A 1 109 ? 4.519 -0.995 -23.511 1.00 91.94 109 ARG A CA 1
ATOM 941 C C . ARG A 1 109 ? 5.851 -1.239 -22.801 1.00 91.94 109 ARG A C 1
ATOM 943 O O . ARG A 1 109 ? 6.815 -0.541 -23.089 1.00 91.94 109 ARG A O 1
ATOM 950 N N . ALA A 1 110 ? 5.879 -2.127 -21.811 1.00 92.62 110 ALA A N 1
ATOM 951 C CA . ALA A 1 110 ? 7.080 -2.388 -21.035 1.00 92.62 110 ALA A CA 1
ATOM 952 C C . ALA A 1 110 ? 8.102 -3.131 -21.896 1.00 92.62 110 ALA A C 1
ATOM 954 O O . ALA A 1 110 ? 7.741 -4.015 -22.673 1.00 92.62 110 ALA A O 1
ATOM 955 N N . HIS A 1 111 ? 9.376 -2.790 -21.734 1.00 90.62 111 HIS A N 1
ATOM 956 C CA . HIS A 1 111 ? 10.455 -3.564 -22.335 1.00 90.62 111 HIS A CA 1
ATOM 957 C C . HIS A 1 111 ? 10.567 -4.955 -21.695 1.00 90.62 111 HIS A C 1
ATOM 959 O O . HIS A 1 111 ? 10.150 -5.163 -20.552 1.00 90.62 111 HIS A O 1
ATOM 965 N N . ASP A 1 112 ? 11.198 -5.897 -22.399 1.00 90.69 112 ASP A N 1
ATOM 966 C CA . ASP A 1 112 ? 11.368 -7.280 -21.928 1.00 90.69 112 ASP A CA 1
ATOM 967 C C . ASP A 1 112 ? 12.044 -7.358 -20.554 1.00 90.69 112 ASP A C 1
ATOM 969 O O . ASP A 1 112 ? 11.696 -8.205 -19.735 1.00 90.69 112 ASP A O 1
ATOM 973 N N . TRP A 1 113 ? 12.972 -6.437 -20.270 1.00 89.44 113 TRP A N 1
ATOM 974 C CA . TRP A 1 113 ? 13.626 -6.338 -18.966 1.00 89.44 113 TRP A CA 1
ATOM 975 C C . TRP A 1 113 ? 12.715 -5.728 -17.887 1.00 89.44 113 TRP A C 1
ATOM 977 O O . TRP A 1 113 ? 12.848 -6.067 -16.712 1.00 89.44 113 TRP A O 1
ATOM 987 N N . GLU A 1 114 ? 11.786 -4.837 -18.258 1.00 92.88 114 GLU A N 1
ATOM 988 C CA . GLU A 1 114 ? 10.878 -4.169 -17.319 1.00 92.88 114 GLU A CA 1
ATOM 989 C C . GLU A 1 114 ? 9.822 -5.139 -16.799 1.00 92.88 114 GLU A C 1
ATOM 991 O O . GLU A 1 114 ? 9.536 -5.141 -15.604 1.00 92.88 114 GLU A O 1
ATOM 996 N N . LEU A 1 115 ? 9.263 -5.980 -17.672 1.00 94.06 115 LEU A N 1
ATOM 997 C CA . LEU A 1 115 ? 8.181 -6.909 -17.337 1.00 94.06 115 LEU A CA 1
ATOM 998 C C . LEU A 1 115 ? 8.451 -7.781 -16.095 1.00 94.06 115 LEU A C 1
ATOM 1000 O O . LEU A 1 115 ? 7.619 -7.749 -15.182 1.00 94.06 115 LEU A O 1
ATOM 1004 N N . PRO A 1 116 ? 9.573 -8.520 -15.980 1.00 95.06 116 PRO A N 1
ATOM 1005 C CA . PRO A 1 116 ? 9.834 -9.342 -14.799 1.00 95.06 116 PRO A CA 1
ATOM 1006 C C . PRO A 1 116 ? 10.014 -8.506 -13.523 1.00 95.06 116 PRO A C 1
ATOM 1008 O O . PRO A 1 116 ? 9.579 -8.923 -12.448 1.00 95.06 116 PRO A O 1
ATOM 1011 N N . VAL A 1 117 ? 10.598 -7.307 -13.622 1.00 96.50 117 VAL A N 1
ATOM 1012 C CA . VAL A 1 117 ? 10.776 -6.404 -12.471 1.00 96.50 117 VAL A CA 1
ATOM 1013 C C . VAL A 1 117 ? 9.429 -5.823 -12.032 1.00 96.50 117 VAL A C 1
ATOM 1015 O O . VAL A 1 117 ? 9.122 -5.814 -10.840 1.00 96.50 117 VAL A O 1
ATOM 1018 N N . ILE A 1 118 ? 8.596 -5.396 -12.985 1.00 97.50 118 ILE A N 1
ATOM 1019 C CA . ILE A 1 118 ? 7.226 -4.931 -12.743 1.00 97.50 118 ILE A CA 1
ATOM 1020 C C . ILE A 1 118 ? 6.413 -6.033 -12.067 1.00 97.50 118 ILE A C 1
ATOM 1022 O O . ILE A 1 118 ? 5.754 -5.770 -11.064 1.00 97.50 118 ILE A O 1
ATOM 1026 N N . GLU A 1 119 ? 6.460 -7.266 -12.578 1.00 97.44 119 GLU A N 1
ATOM 1027 C CA . GLU A 1 119 ? 5.691 -8.385 -12.031 1.00 97.44 119 GLU A CA 1
ATOM 1028 C C . GLU A 1 119 ? 6.113 -8.723 -10.592 1.00 97.44 119 GLU A C 1
ATOM 1030 O O . GLU A 1 119 ? 5.245 -8.942 -9.739 1.00 97.44 119 GLU A O 1
ATOM 1035 N N . ALA A 1 120 ? 7.416 -8.682 -10.293 1.00 97.62 120 ALA A N 1
ATOM 1036 C CA . ALA A 1 120 ? 7.937 -8.861 -8.939 1.00 97.62 120 ALA A CA 1
ATOM 1037 C C . ALA A 1 120 ? 7.480 -7.742 -7.984 1.00 97.62 120 ALA A C 1
ATOM 1039 O O . ALA 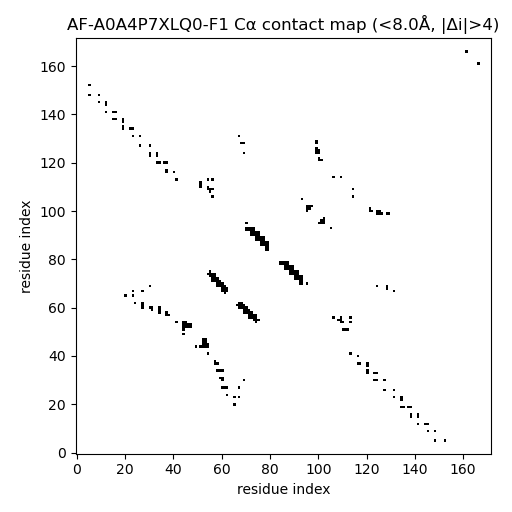A 1 120 ? 6.939 -8.025 -6.910 1.00 97.62 120 ALA A O 1
ATOM 1040 N N . THR A 1 121 ? 7.632 -6.475 -8.382 1.00 98.25 121 THR A N 1
ATOM 1041 C CA . THR A 1 121 ? 7.222 -5.316 -7.572 1.00 98.25 121 THR A CA 1
ATOM 1042 C C . THR A 1 121 ? 5.707 -5.285 -7.356 1.00 98.25 121 THR A C 1
ATOM 1044 O O . THR A 1 121 ? 5.237 -5.100 -6.232 1.00 98.25 121 THR A O 1
ATOM 1047 N N . GLU A 1 122 ? 4.920 -5.518 -8.408 1.00 98.12 122 GLU A N 1
ATOM 1048 C CA . GLU A 1 122 ? 3.459 -5.483 -8.348 1.00 98.12 122 GLU A CA 1
ATOM 1049 C C . GLU A 1 122 ? 2.882 -6.646 -7.535 1.00 98.12 122 GLU A C 1
ATOM 1051 O O . GLU A 1 122 ? 1.883 -6.456 -6.843 1.00 98.12 122 GLU A O 1
ATOM 1056 N N . LYS A 1 123 ? 3.526 -7.822 -7.531 1.00 98.06 123 LYS A N 1
ATOM 1057 C CA . LYS A 1 123 ? 3.163 -8.918 -6.617 1.00 98.06 123 LYS A CA 1
ATOM 1058 C C . LYS A 1 123 ? 3.291 -8.489 -5.152 1.00 98.06 123 LYS A C 1
ATOM 1060 O O . LYS A 1 123 ? 2.402 -8.781 -4.356 1.00 98.06 123 LYS A O 1
ATOM 1065 N N . GLY A 1 124 ? 4.354 -7.764 -4.801 1.00 98.12 124 GLY A N 1
ATOM 1066 C CA . GLY A 1 124 ? 4.520 -7.202 -3.459 1.00 98.12 124 GLY A CA 1
ATOM 1067 C C . GLY A 1 124 ? 3.466 -6.140 -3.132 1.00 98.12 124 GLY A C 1
ATOM 1068 O O . GLY A 1 124 ? 2.831 -6.195 -2.078 1.00 98.12 124 GLY A O 1
ATOM 1069 N N . PHE A 1 125 ? 3.210 -5.208 -4.055 1.00 98.38 125 PHE A N 1
ATOM 1070 C CA . PHE A 1 125 ? 2.162 -4.200 -3.869 1.00 98.38 125 PHE A CA 1
ATOM 1071 C C . PHE A 1 125 ? 0.769 -4.800 -3.731 1.00 98.38 125 PHE A C 1
ATOM 1073 O O . PHE A 1 125 ? -0.019 -4.300 -2.936 1.00 98.38 125 PHE A O 1
ATOM 1080 N N . GLU A 1 126 ? 0.442 -5.851 -4.477 1.00 98.06 126 GLU A N 1
ATOM 1081 C CA . GLU A 1 126 ? -0.852 -6.515 -4.365 1.00 98.06 126 GLU A CA 1
ATOM 1082 C C . GLU A 1 126 ? -1.101 -7.036 -2.947 1.00 98.06 126 GLU A C 1
ATOM 1084 O O . GLU A 1 126 ? -2.170 -6.787 -2.384 1.00 98.06 126 GLU A O 1
ATOM 1089 N N . LEU A 1 127 ? -0.107 -7.701 -2.350 1.00 98.12 127 LEU A N 1
ATOM 1090 C CA . LEU A 1 127 ? -0.196 -8.197 -0.976 1.00 98.12 127 LEU A CA 1
ATOM 1091 C C . LEU A 1 127 ? -0.359 -7.048 0.025 1.00 98.12 127 LEU A C 1
ATOM 1093 O O . LEU A 1 127 ? -1.248 -7.099 0.874 1.00 98.12 127 LEU A O 1
ATOM 1097 N N . LEU A 1 128 ? 0.427 -5.976 -0.118 1.00 98.12 128 LEU A N 1
ATOM 1098 C CA . LEU A 1 128 ? 0.328 -4.802 0.755 1.00 98.12 128 LEU A CA 1
ATOM 1099 C C . LEU A 1 128 ? -1.009 -4.067 0.604 1.00 98.12 128 LEU A C 1
ATOM 1101 O O . LEU A 1 128 ? -1.570 -3.606 1.594 1.00 98.12 128 LEU A O 1
ATOM 1105 N N . ARG A 1 129 ? -1.562 -3.976 -0.613 1.00 97.94 129 ARG A N 1
ATOM 1106 C CA . ARG A 1 129 ? -2.882 -3.370 -0.846 1.00 97.94 129 ARG A CA 1
ATOM 1107 C C . ARG A 1 129 ? -4.002 -4.190 -0.207 1.00 97.94 129 ARG A C 1
ATOM 1109 O O . ARG A 1 129 ? -4.940 -3.583 0.306 1.00 97.94 129 ARG A O 1
ATOM 1116 N N . ARG A 1 130 ? -3.910 -5.527 -0.222 1.00 97.56 130 ARG A N 1
ATOM 1117 C CA . ARG A 1 130 ? -4.851 -6.415 0.485 1.00 97.56 130 ARG A CA 1
ATOM 1118 C C . ARG A 1 130 ? -4.759 -6.205 1.995 1.00 97.56 130 ARG A C 1
ATOM 1120 O O . ARG A 1 130 ? -5.740 -5.783 2.593 1.00 97.56 130 ARG A O 1
ATOM 1127 N N . ALA A 1 131 ? -3.562 -6.352 2.563 1.00 96.75 131 ALA A N 1
ATOM 1128 C CA . ALA A 1 131 ? -3.336 -6.178 3.997 1.00 96.75 131 ALA A CA 1
ATOM 1129 C C . ALA A 1 131 ? -3.757 -4.782 4.492 1.00 96.75 131 ALA A C 1
ATOM 1131 O O . ALA A 1 131 ? -4.402 -4.647 5.527 1.00 96.75 131 ALA A O 1
ATOM 1132 N N . ASN A 1 132 ? -3.462 -3.725 3.729 1.00 96.56 132 ASN A N 1
ATOM 1133 C CA . ASN A 1 132 ? -3.900 -2.372 4.068 1.00 96.56 132 ASN A CA 1
ATOM 1134 C C . ASN A 1 132 ? -5.430 -2.211 4.010 1.00 96.56 132 ASN A C 1
ATOM 1136 O O . ASN A 1 132 ? -5.983 -1.468 4.814 1.00 96.56 132 ASN A O 1
ATOM 1140 N N . ALA A 1 133 ? -6.125 -2.880 3.084 1.00 95.75 133 ALA A N 1
ATOM 1141 C CA . ALA A 1 133 ? -7.587 -2.844 3.050 1.00 95.75 133 ALA A CA 1
ATOM 1142 C C . ALA A 1 133 ? -8.196 -3.508 4.294 1.00 95.75 133 ALA A C 1
ATOM 1144 O O . ALA A 1 133 ? -9.143 -2.964 4.861 1.00 95.75 133 ALA A O 1
ATOM 1145 N N . ASP A 1 134 ? -7.603 -4.607 4.760 1.00 95.00 134 ASP A N 1
ATOM 1146 C CA . ASP A 1 134 ? -8.014 -5.268 6.000 1.00 95.00 134 ASP A CA 1
ATOM 1147 C C . ASP A 1 134 ? -7.744 -4.369 7.221 1.00 95.00 134 ASP A C 1
ATOM 1149 O O . ASP A 1 134 ? -8.622 -4.198 8.064 1.00 95.00 134 ASP A O 1
ATOM 1153 N N . GLN A 1 135 ? -6.590 -3.688 7.278 1.00 93.94 135 GLN A N 1
ATOM 1154 C CA . GLN A 1 135 ? -6.281 -2.704 8.332 1.00 93.94 135 GLN A CA 1
ATOM 1155 C C . GLN A 1 135 ? -7.270 -1.530 8.360 1.00 93.94 135 GLN A C 1
ATOM 1157 O O . GLN A 1 135 ? -7.697 -1.094 9.431 1.00 93.94 135 GLN A O 1
ATOM 1162 N N . VAL A 1 136 ? -7.662 -1.018 7.190 1.00 93.38 136 VAL A N 1
ATOM 1163 C CA . VAL A 1 136 ? -8.686 0.033 7.083 1.00 93.38 136 VAL A CA 1
ATOM 1164 C C . VAL A 1 136 ? -10.037 -0.478 7.588 1.00 93.38 136 VAL A C 1
ATOM 1166 O O . VAL A 1 136 ? -10.736 0.252 8.292 1.00 93.38 136 VAL A O 1
ATOM 1169 N N . GLN A 1 137 ? -10.391 -1.730 7.289 1.00 95.06 137 GLN A N 1
ATOM 1170 C CA . GLN A 1 137 ? -11.625 -2.338 7.781 1.00 95.06 137 GLN A CA 1
ATOM 1171 C C . GLN A 1 137 ? -11.608 -2.528 9.304 1.00 95.06 137 GLN A C 1
ATOM 1173 O O . GLN A 1 137 ? -12.585 -2.170 9.959 1.00 95.06 137 GLN A O 1
ATOM 1178 N N . ILE A 1 138 ? -10.506 -3.021 9.880 1.00 94.88 138 ILE A N 1
ATOM 1179 C CA . ILE A 1 138 ? -10.335 -3.138 11.339 1.00 94.88 138 ILE A CA 1
ATOM 1180 C C . ILE A 1 138 ? -10.516 -1.769 11.995 1.00 94.88 138 ILE A C 1
ATOM 1182 O O . ILE A 1 138 ? -11.289 -1.636 12.938 1.00 94.88 138 ILE A O 1
ATOM 1186 N N . ARG A 1 139 ? -9.872 -0.729 11.452 1.00 92.25 139 ARG A N 1
ATOM 1187 C CA . ARG A 1 139 ? -9.999 0.637 11.970 1.00 92.25 139 ARG A CA 1
ATOM 1188 C C . ARG A 1 139 ? -11.446 1.126 11.964 1.00 92.25 139 ARG A C 1
ATOM 1190 O O . ARG A 1 139 ? -11.895 1.688 12.959 1.00 92.25 139 ARG A O 1
ATOM 1197 N N . LYS A 1 140 ? -12.174 0.889 10.868 1.00 93.12 140 LYS A N 1
ATOM 1198 C CA . LYS A 1 140 ? -13.592 1.250 10.756 1.00 93.12 140 LYS A CA 1
ATOM 1199 C C . LYS A 1 140 ? -14.440 0.520 11.800 1.00 93.12 140 LYS A C 1
ATOM 1201 O O . LYS A 1 140 ? -15.283 1.143 12.434 1.00 93.12 140 LYS A O 1
ATOM 1206 N N . LEU A 1 141 ? -14.209 -0.778 11.999 1.00 94.88 141 LEU A N 1
ATOM 1207 C CA . LEU A 1 141 ? -14.917 -1.563 13.014 1.00 94.88 141 LEU A CA 1
ATOM 1208 C C . LEU A 1 141 ? -14.606 -1.074 14.434 1.00 94.88 141 LEU A C 1
ATOM 1210 O O . LEU A 1 141 ? -15.520 -0.967 15.243 1.00 94.88 141 LEU A O 1
ATOM 1214 N N . CYS A 1 142 ? -13.356 -0.702 14.729 1.00 93.62 142 CYS A N 1
ATOM 1215 C CA . CYS A 1 142 ? -13.002 -0.105 16.018 1.00 93.62 142 CYS A CA 1
ATOM 1216 C C . CYS A 1 142 ? -13.758 1.201 16.283 1.00 93.62 142 CYS A C 1
ATOM 1218 O O . CYS A 1 142 ? -14.262 1.375 17.384 1.00 93.62 142 CYS A O 1
ATOM 1220 N N . GLN A 1 143 ? -13.879 2.078 15.283 1.00 91.25 143 GLN A N 1
ATOM 1221 C CA . GLN A 1 143 ? -14.630 3.335 15.410 1.00 91.25 143 GLN A CA 1
ATOM 1222 C C . GLN A 1 143 ? -16.125 3.095 15.656 1.00 91.25 143 GLN A C 1
ATOM 1224 O O . GLN A 1 143 ? -16.736 3.772 16.476 1.00 91.25 143 GLN A O 1
ATOM 1229 N N . VAL A 1 144 ? -16.715 2.111 14.970 1.00 94.75 144 VAL A N 1
ATOM 1230 C CA . VAL A 1 144 ? -18.116 1.719 15.196 1.00 94.75 144 VAL A CA 1
ATOM 1231 C C . VAL A 1 144 ? -18.306 1.169 16.612 1.00 94.75 144 VAL A C 1
ATOM 1233 O O . VAL A 1 144 ? -19.254 1.551 17.292 1.00 94.75 144 VAL A O 1
ATOM 1236 N N . ASN A 1 145 ? -17.390 0.318 17.078 1.00 94.25 145 ASN A N 1
ATOM 1237 C CA . ASN A 1 145 ? -17.454 -0.246 18.425 1.00 94.25 145 ASN A CA 1
ATOM 1238 C C . ASN A 1 145 ? -17.236 0.814 19.512 1.00 94.25 145 ASN A C 1
ATOM 1240 O O . ASN A 1 145 ? -17.865 0.732 20.558 1.00 94.25 145 ASN A O 1
ATOM 1244 N N . GLU A 1 146 ? -16.378 1.807 19.272 1.00 91.31 146 GLU A N 1
ATOM 1245 C CA . GLU A 1 146 ? -16.165 2.937 20.184 1.00 91.31 146 GLU A CA 1
ATOM 1246 C C . GLU A 1 146 ? -17.446 3.766 20.345 1.00 91.31 146 GLU A C 1
ATOM 1248 O O . GLU A 1 146 ? -17.846 4.059 21.469 1.00 91.31 146 GLU A O 1
ATOM 1253 N N . ALA A 1 147 ? -18.144 4.061 19.243 1.00 91.69 147 ALA A N 1
ATOM 1254 C CA . ALA A 1 147 ? -19.431 4.755 19.288 1.00 91.69 147 ALA A CA 1
ATOM 1255 C C . ALA A 1 147 ? -20.513 3.941 20.020 1.00 91.69 147 ALA A C 1
ATOM 1257 O O . ALA A 1 147 ? -21.264 4.492 20.822 1.00 91.69 147 ALA A O 1
ATOM 1258 N N . ALA A 1 148 ? -20.576 2.627 19.779 1.00 92.25 148 ALA A N 1
ATOM 1259 C CA . ALA A 1 148 ? -21.514 1.746 20.473 1.00 92.25 148 ALA A CA 1
ATOM 1260 C C . ALA A 1 148 ? -21.213 1.658 21.978 1.00 92.25 148 ALA A C 1
ATOM 1262 O O . ALA A 1 148 ? -22.130 1.695 22.793 1.00 92.25 148 ALA A O 1
ATOM 1263 N N . LEU A 1 149 ? -19.931 1.574 22.349 1.00 90.75 149 LEU A N 1
ATOM 1264 C CA . LEU A 1 149 ? -19.496 1.550 23.742 1.00 90.75 149 LEU A CA 1
ATOM 1265 C C . LEU A 1 149 ? -19.879 2.854 24.455 1.00 90.75 149 LEU A C 1
ATOM 1267 O O . LEU A 1 149 ? -20.429 2.796 25.550 1.00 90.75 149 LEU A O 1
ATOM 1271 N N . PHE A 1 150 ? -19.662 4.006 23.814 1.00 89.06 150 PHE A N 1
ATOM 1272 C CA . PHE A 1 150 ? -20.084 5.306 24.339 1.00 89.06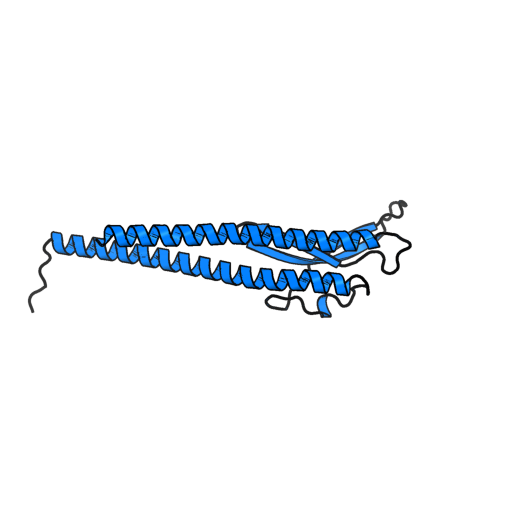 150 PHE A CA 1
ATOM 1273 C C . PHE A 1 150 ? -21.598 5.368 24.578 1.00 89.06 150 PHE A C 1
ATOM 1275 O O . PHE A 1 150 ? -22.023 5.764 25.659 1.00 89.06 150 PHE A O 1
ATOM 1282 N N . GLN A 1 151 ? -22.407 4.913 23.614 1.00 90.19 151 GLN A N 1
ATOM 1283 C CA . GLN A 1 151 ? -23.863 4.886 23.774 1.00 90.19 151 GLN A CA 1
ATOM 1284 C C . GLN A 1 151 ? -24.293 4.015 24.961 1.00 90.19 151 GLN A C 1
ATOM 1286 O O . GLN A 1 151 ? -25.117 4.441 25.760 1.00 90.19 151 GLN A O 1
ATOM 1291 N N . LEU A 1 152 ? -23.689 2.832 25.120 1.00 88.25 152 LEU A N 1
ATOM 1292 C CA . LEU A 1 152 ? -23.981 1.948 26.251 1.00 88.25 152 LEU A CA 1
ATOM 1293 C C . LEU A 1 152 ? -23.644 2.587 27.605 1.00 88.25 152 LEU A C 1
ATOM 1295 O O . LEU A 1 152 ? -24.356 2.339 28.573 1.00 88.25 152 LEU A O 1
ATOM 1299 N N . ALA A 1 153 ? -22.579 3.391 27.688 1.00 85.62 153 ALA A N 1
ATOM 1300 C CA . ALA A 1 153 ? -22.266 4.128 28.912 1.00 85.62 153 ALA A CA 1
ATOM 1301 C C . ALA A 1 153 ? -23.320 5.193 29.223 1.00 85.62 153 ALA A C 1
ATOM 1303 O O . ALA A 1 153 ? -23.790 5.240 30.354 1.00 85.62 153 ALA A O 1
ATOM 1304 N N . CYS A 1 154 ? -23.740 5.981 28.229 1.00 87.06 154 CYS A N 1
ATOM 1305 C CA . CYS A 1 154 ? -24.815 6.957 28.415 1.00 87.06 154 CYS A CA 1
ATOM 1306 C C . CYS A 1 154 ? -26.119 6.288 28.873 1.00 87.06 154 CYS A C 1
ATOM 1308 O O . CYS A 1 154 ? -26.713 6.718 29.857 1.00 87.06 154 CYS A O 1
ATOM 1310 N N . ASP A 1 155 ? -26.519 5.198 28.211 1.00 88.38 155 ASP A N 1
ATOM 1311 C CA . ASP A 1 155 ? -27.743 4.467 28.553 1.00 88.38 155 ASP A CA 1
ATOM 1312 C C . ASP A 1 155 ? -27.677 3.889 29.981 1.00 88.38 155 ASP A C 1
ATOM 1314 O O . ASP A 1 155 ? -28.680 3.855 30.694 1.00 88.38 155 ASP A O 1
ATOM 1318 N N . MET A 1 156 ? -26.499 3.428 30.419 1.00 83.69 156 MET A N 1
ATOM 1319 C CA . MET A 1 156 ? -26.295 2.950 31.788 1.00 83.69 156 MET A CA 1
ATOM 1320 C C . MET A 1 156 ? -26.369 4.073 32.824 1.00 83.69 156 MET A C 1
ATOM 1322 O O . MET A 1 156 ? -27.015 3.884 33.854 1.00 83.69 156 MET A O 1
ATOM 1326 N N . ASP A 1 157 ? -25.733 5.215 32.561 1.00 83.75 157 ASP A N 1
ATOM 1327 C CA . ASP A 1 157 ? -25.773 6.373 33.458 1.00 83.75 157 ASP A CA 1
ATOM 1328 C C . ASP A 1 157 ? -27.223 6.859 33.641 1.00 83.75 157 ASP A C 1
ATOM 1330 O O . ASP A 1 157 ? -27.658 7.122 34.764 1.00 83.75 157 ASP A O 1
ATOM 1334 N N . ASP A 1 158 ? -28.013 6.880 32.563 1.00 81.88 158 ASP A N 1
ATOM 1335 C CA . ASP A 1 158 ? -29.439 7.225 32.599 1.00 81.88 158 ASP A CA 1
ATOM 1336 C C . ASP A 1 158 ? -30.267 6.220 33.420 1.00 81.88 158 ASP A C 1
ATOM 1338 O O . ASP A 1 158 ? -31.149 6.617 34.190 1.00 81.88 158 ASP A O 1
ATOM 1342 N N . LEU A 1 159 ? -29.983 4.917 33.302 1.00 78.69 159 LEU A N 1
ATOM 1343 C CA . LEU A 1 159 ? -30.630 3.881 34.116 1.00 78.69 159 LEU A CA 1
ATOM 1344 C C . LEU A 1 159 ? -30.285 4.029 35.605 1.00 78.69 159 LEU A C 1
ATOM 1346 O O . LEU A 1 159 ? -31.177 3.940 36.452 1.00 78.69 159 LEU A O 1
ATOM 1350 N N . GLU A 1 160 ? -29.017 4.283 35.939 1.00 78.19 160 GLU A N 1
ATOM 1351 C CA . GLU A 1 160 ? -28.575 4.502 37.321 1.00 78.19 160 GLU A CA 1
ATOM 1352 C C . GLU A 1 160 ? -29.200 5.779 37.920 1.00 78.19 160 GLU A C 1
ATOM 1354 O O . GLU A 1 160 ? -29.656 5.770 39.071 1.00 78.19 160 GLU A O 1
ATOM 1359 N N . LEU A 1 161 ? -29.320 6.854 37.132 1.00 72.81 161 LEU A N 1
ATOM 1360 C CA . LEU A 1 161 ? -30.018 8.089 37.513 1.00 72.81 161 LEU A CA 1
ATOM 1361 C C . LEU A 1 161 ? -31.530 7.875 37.698 1.00 72.81 161 LEU A C 1
ATOM 1363 O O . LEU A 1 161 ? -32.109 8.337 38.682 1.00 72.81 161 LEU A O 1
ATOM 1367 N N . GLY A 1 162 ? -32.182 7.129 36.804 1.00 71.38 162 GLY A N 1
ATOM 1368 C CA . GLY A 1 162 ? -33.607 6.799 36.915 1.00 71.38 162 GLY A CA 1
ATOM 1369 C C . GLY A 1 162 ? -33.930 5.941 38.144 1.00 71.38 162 GLY A C 1
ATOM 1370 O O . GLY A 1 162 ? -34.951 6.152 38.804 1.00 71.38 162 GLY A O 1
ATOM 1371 N N . MET A 1 163 ? -33.031 5.017 38.500 1.00 69.88 163 MET A N 1
ATOM 1372 C CA . MET A 1 163 ? -33.143 4.194 39.708 1.00 69.88 163 MET A CA 1
ATOM 1373 C C . MET A 1 163 ? -32.903 4.993 40.995 1.00 69.88 163 MET A C 1
ATOM 1375 O O . MET A 1 163 ? -33.568 4.743 42.000 1.00 69.88 163 MET A O 1
ATOM 1379 N N . THR A 1 164 ? -31.981 5.959 40.982 1.00 69.75 164 THR A N 1
ATOM 1380 C CA . THR A 1 164 ? -31.683 6.808 42.151 1.00 69.75 164 THR A CA 1
ATOM 1381 C C . THR A 1 164 ? -32.727 7.901 42.382 1.00 69.75 164 THR A C 1
ATOM 1383 O O . THR A 1 164 ? -32.973 8.265 43.531 1.00 69.75 164 THR A O 1
ATOM 1386 N N . LEU A 1 165 ? -33.400 8.373 41.328 1.00 71.56 165 LEU A N 1
ATOM 1387 C CA . LEU A 1 165 ? -34.490 9.353 41.413 1.00 71.56 165 LEU A CA 1
ATOM 1388 C C . LEU A 1 165 ? -35.864 8.739 41.735 1.00 71.56 165 LEU A C 1
ATOM 1390 O O . LEU A 1 165 ? -36.842 9.475 41.859 1.00 71.56 165 LEU A O 1
ATOM 1394 N N . GLY A 1 166 ? -35.959 7.415 41.910 1.00 54.91 166 GLY A N 1
ATOM 1395 C CA . GLY A 1 166 ? -37.169 6.764 42.415 1.00 54.91 166 GLY A CA 1
ATOM 1396 C C . GLY A 1 166 ? -38.401 6.941 41.524 1.00 54.91 166 GLY A C 1
ATOM 1397 O O . GLY A 1 166 ? -39.514 7.013 42.046 1.00 54.91 166 GLY A O 1
ATOM 1398 N N . LEU A 1 167 ? -38.230 7.000 40.198 1.00 57.31 167 LEU A N 1
ATOM 1399 C CA . LEU A 1 167 ? -39.355 6.932 39.262 1.00 57.31 167 LEU A CA 1
ATOM 1400 C C . LEU A 1 167 ? -39.931 5.510 39.294 1.00 57.31 167 LEU A C 1
ATOM 1402 O O . LEU A 1 167 ? -39.549 4.618 38.537 1.00 57.31 167 LEU A O 1
ATOM 1406 N N . SER A 1 168 ? -40.823 5.301 40.259 1.00 46.69 168 SER A N 1
ATOM 1407 C CA . SER A 1 168 ? -41.677 4.133 40.378 1.00 46.69 168 SER A CA 1
ATOM 1408 C C . SER A 1 168 ? -42.445 3.922 39.076 1.00 46.69 168 SER A C 1
ATOM 1410 O O . SER A 1 168 ? -42.882 4.869 38.421 1.00 46.69 168 SER A O 1
ATOM 1412 N N . GLN A 1 169 ? -42.587 2.654 38.688 1.00 54.06 169 GLN A N 1
ATOM 1413 C CA . GLN A 1 169 ? -43.400 2.253 37.543 1.00 54.06 169 GLN A CA 1
ATOM 1414 C C . GLN A 1 169 ? -44.777 2.936 37.583 1.00 54.06 169 GLN A C 1
ATOM 1416 O O . GLN A 1 169 ? -45.372 3.017 38.666 1.00 54.06 169 GLN A O 1
ATOM 1421 N N . PRO A 1 170 ? -45.328 3.375 36.435 1.00 47.09 170 PRO A N 1
ATOM 1422 C CA . PRO A 1 170 ? -46.714 3.809 36.408 1.00 47.09 170 PRO A CA 1
ATOM 1423 C C . PRO A 1 170 ? -47.613 2.629 36.822 1.00 47.09 170 PRO A C 1
ATOM 1425 O O . PRO A 1 170 ? -47.351 1.489 36.417 1.00 47.09 170 PRO A O 1
ATOM 1428 N N . PRO A 1 171 ? -48.640 2.863 37.660 1.00 51.34 171 PRO A N 1
ATOM 1429 C CA . PRO A 1 171 ? -49.559 1.810 38.056 1.00 51.34 171 PRO A CA 1
ATOM 1430 C C . PRO A 1 171 ? -50.333 1.302 36.832 1.00 51.34 171 PRO A C 1
ATOM 1432 O O . PRO A 1 171 ? -50.560 2.050 35.882 1.00 51.34 171 PRO A O 1
ATOM 1435 N N . ARG A 1 172 ? -50.663 0.007 36.895 1.00 48.03 172 ARG A N 1
ATOM 1436 C CA . ARG A 1 172 ? -51.280 -0.821 35.845 1.00 48.03 172 ARG A CA 1
ATOM 1437 C C . ARG A 1 172 ? -52.450 -0.174 35.114 1.00 48.03 172 ARG A C 1
ATOM 1439 O O . ARG A 1 172 ? -53.302 0.430 35.800 1.00 48.03 172 ARG A O 1
#

Nearest PDB structures (foldseek):
  5knd-assembly1_G  TM=2.609E-01  e=9.300E-01  Enterococcus hirae ATCC 9790
  1p35-assembly1_C  TM=4.083E-01  e=1.628E+00  Autographa californica nucleopolyhedrovirus
  7m30-assembly1_D  TM=3.945E-01  e=2.850E+00  Human betaherpesvirus 5
  8ctd-assembly1_A  TM=1.692E-01  e=3.228E+00  Homo sapiens

Sequence (172 aa):
MTVRAYSDSELFLKAVHRNTILEQHRYFYIAQRLCDFFWEQNRKHRGVSTPGYPGHYGCRARLRDNKLEMFWFYNEFKQKNDGSGKHRVISHYIPREGKYRYHKRAFSRAHDWELPVIEATEKGFELLRRANADQVQIRKLCQVNEAALFQLACDMDDLELGMTLGLSQPPR

InterPro domains:
  IPR045809 MobI protein [PF19456] (30-142)

Foldseek 3Di:
DVVVVLVVLLVVLVVLLVVLLVVLVVLLVLLVVLQVLLVVLQVVQCDPPHPQPRFFKHWDWDADPNDTDIFMWGWDWDADPPPPRHTDTDTGTQDAPDQQARDVVSCVVGDPSNSVSCVVSRVSSSVSSVVNVVSVVSNVVSVVVVVVSVVVVVVVVVVVVCVVVPPDDDDD